Protein AF-A0A3S0D1B7-F1 (afdb_monomer_lite)

Structure (mmCIF, N/CA/C/O backbone):
data_AF-A0A3S0D1B7-F1
#
_entry.id   AF-A0A3S0D1B7-F1
#
loop_
_atom_site.group_PDB
_atom_site.id
_atom_site.type_symbol
_atom_site.label_atom_id
_atom_site.label_alt_id
_atom_site.label_comp_id
_atom_site.label_asym_id
_atom_site.label_entity_id
_atom_site.label_seq_id
_atom_site.pdbx_PDB_ins_code
_atom_site.Cartn_x
_atom_site.Cartn_y
_atom_site.Cartn_z
_atom_site.occupancy
_atom_site.B_iso_or_equiv
_atom_site.auth_seq_id
_atom_site.auth_comp_id
_atom_site.auth_asym_id
_atom_site.auth_atom_id
_atom_site.pdbx_PDB_model_num
ATOM 1 N N . MET A 1 1 ? -7.504 -9.884 15.476 1.00 60.19 1 MET A N 1
ATOM 2 C CA . MET A 1 1 ? -8.595 -10.135 14.505 1.00 60.19 1 MET A CA 1
ATOM 3 C C . MET A 1 1 ? -8.477 -9.061 13.447 1.00 60.19 1 MET A C 1
ATOM 5 O O . MET A 1 1 ? -8.210 -7.933 13.823 1.00 60.19 1 MET A O 1
ATOM 9 N N . VAL A 1 2 ? -8.615 -9.406 12.169 1.00 67.38 2 VAL A N 1
ATOM 10 C CA . VAL A 1 2 ? -8.584 -8.418 11.080 1.00 67.38 2 VAL A CA 1
ATOM 11 C C . VAL A 1 2 ? -9.858 -7.574 11.151 1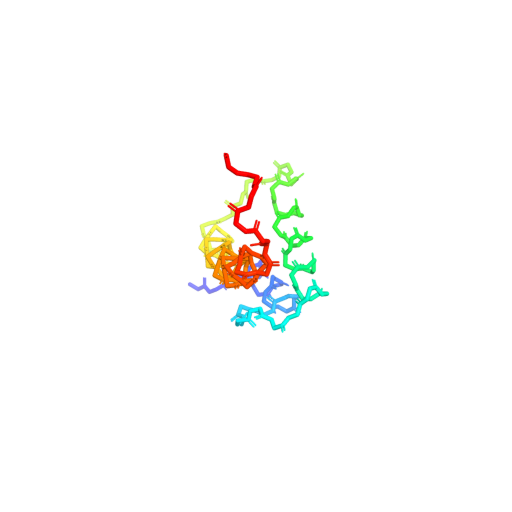.00 67.38 2 VAL A C 1
ATOM 13 O O . VAL A 1 2 ? -10.939 -8.158 11.264 1.00 67.38 2 VAL A O 1
ATOM 16 N N . THR A 1 3 ? -9.754 -6.243 11.131 1.00 84.25 3 THR A N 1
ATOM 17 C CA . THR A 1 3 ? -10.941 -5.377 11.192 1.00 84.25 3 THR A CA 1
ATOM 18 C C . THR A 1 3 ? -11.655 -5.312 9.841 1.00 84.25 3 THR A C 1
ATOM 20 O O . THR A 1 3 ? -11.092 -5.615 8.785 1.00 84.25 3 THR A O 1
ATOM 23 N N . GLU A 1 4 ? -12.919 -4.883 9.857 1.00 86.50 4 GLU A N 1
ATOM 24 C CA . GLU A 1 4 ? -13.671 -4.632 8.623 1.00 86.50 4 GLU A CA 1
ATOM 25 C C . GLU A 1 4 ? -13.041 -3.512 7.782 1.00 86.50 4 GLU A C 1
ATOM 27 O O . GLU A 1 4 ? -13.093 -3.574 6.555 1.00 86.50 4 GLU A O 1
ATOM 32 N N . LYS A 1 5 ? -12.386 -2.532 8.424 1.00 85.06 5 LYS A N 1
ATOM 33 C CA . LYS A 1 5 ? -11.691 -1.436 7.736 1.00 85.06 5 LYS A CA 1
ATOM 34 C C . LYS A 1 5 ? -10.501 -1.953 6.929 1.00 85.06 5 LYS A C 1
ATOM 36 O O . LYS A 1 5 ? -10.410 -1.664 5.738 1.00 85.06 5 LYS A O 1
ATOM 41 N N . TYR A 1 6 ? -9.659 -2.796 7.528 1.00 87.69 6 TYR A N 1
ATOM 42 C CA . TYR A 1 6 ? -8.556 -3.445 6.814 1.00 87.69 6 TYR A CA 1
ATOM 43 C C . TYR A 1 6 ? -9.052 -4.322 5.659 1.00 87.69 6 TYR A C 1
ATOM 45 O O . TYR A 1 6 ? -8.514 -4.271 4.554 1.00 87.69 6 TYR A O 1
ATOM 53 N N . ARG A 1 7 ? -10.115 -5.111 5.878 1.00 89.44 7 ARG A N 1
ATOM 54 C CA . ARG A 1 7 ? -10.709 -5.930 4.810 1.00 89.44 7 ARG A CA 1
ATOM 55 C C . ARG A 1 7 ? -11.180 -5.064 3.639 1.00 89.44 7 ARG A C 1
ATOM 57 O O . ARG A 1 7 ? -10.894 -5.409 2.497 1.00 89.44 7 ARG A O 1
ATOM 64 N N . ALA A 1 8 ? -11.844 -3.943 3.915 1.00 89.81 8 ALA A N 1
ATOM 65 C CA . ALA A 1 8 ? -12.294 -3.019 2.880 1.00 89.81 8 ALA A CA 1
ATOM 66 C C . ALA A 1 8 ? -11.122 -2.422 2.078 1.00 89.81 8 ALA A C 1
ATOM 68 O O . ALA A 1 8 ? -11.248 -2.229 0.869 1.00 89.81 8 ALA A O 1
ATOM 69 N N . LEU A 1 9 ? -9.975 -2.169 2.720 1.00 92.31 9 LEU A N 1
ATOM 70 C CA . LEU A 1 9 ? -8.764 -1.722 2.026 1.00 92.31 9 LEU A CA 1
ATOM 71 C C . LEU A 1 9 ? -8.219 -2.792 1.084 1.00 92.31 9 LEU A C 1
ATOM 73 O O . LEU A 1 9 ? -8.013 -2.498 -0.087 1.00 92.31 9 LEU A O 1
ATOM 77 N N . ILE A 1 10 ? -8.074 -4.031 1.555 1.00 91.31 10 ILE A N 1
ATOM 78 C CA . ILE A 1 10 ? -7.587 -5.151 0.734 1.00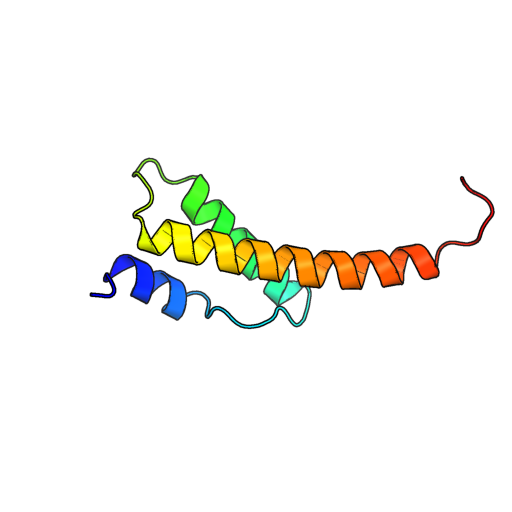 91.31 10 ILE A CA 1
ATOM 79 C C . ILE A 1 10 ? -8.527 -5.458 -0.438 1.00 91.31 10 ILE A C 1
ATOM 81 O O . ILE A 1 10 ? -8.068 -5.804 -1.525 1.00 91.31 10 ILE A O 1
ATOM 85 N N . GLU A 1 11 ? -9.840 -5.333 -0.234 1.00 90.94 11 GLU A N 1
ATOM 86 C CA . GLU A 1 11 ? -10.835 -5.506 -1.298 1.00 90.94 11 GLU A CA 1
ATOM 87 C C . GLU A 1 11 ? -10.786 -4.364 -2.325 1.00 90.94 11 GLU A C 1
ATOM 89 O O . GLU A 1 11 ? -11.011 -4.602 -3.512 1.00 90.94 11 GLU A O 1
ATOM 94 N N . ARG A 1 12 ? -10.454 -3.140 -1.895 1.00 91.25 12 ARG A N 1
ATOM 95 C CA . ARG A 1 12 ? -10.268 -1.988 -2.788 1.00 91.25 12 ARG A CA 1
ATOM 96 C C . ARG A 1 12 ? -8.953 -2.062 -3.560 1.00 91.25 12 ARG A C 1
ATOM 98 O O . ARG A 1 12 ? -8.932 -1.767 -4.752 1.00 91.25 12 ARG A O 1
ATOM 105 N N . PHE A 1 13 ? -7.870 -2.419 -2.883 1.00 93.81 13 PHE A N 1
ATOM 106 C CA . PHE A 1 13 ? -6.539 -2.535 -3.454 1.00 93.81 13 PHE A CA 1
ATOM 107 C C . PHE A 1 13 ? -5.755 -3.624 -2.707 1.00 93.81 13 PHE A C 1
ATOM 109 O O . PHE A 1 13 ? -5.412 -3.460 -1.536 1.00 93.81 13 PHE A O 1
ATOM 116 N N . PRO A 1 14 ? -5.462 -4.765 -3.346 1.00 92.75 14 PRO A N 1
ATOM 117 C CA . PRO A 1 14 ? -4.703 -5.819 -2.694 1.00 92.75 14 PRO A CA 1
ATOM 118 C C . PRO A 1 14 ? -3.222 -5.430 -2.590 1.00 92.75 14 PRO A C 1
ATOM 120 O O . PRO A 1 14 ? -2.637 -4.940 -3.554 1.00 92.75 14 PRO A O 1
ATOM 123 N N . LEU A 1 15 ? -2.592 -5.718 -1.447 1.00 92.31 15 LEU A N 1
ATOM 124 C CA . LEU A 1 15 ? -1.150 -5.527 -1.239 1.00 92.31 15 LEU A CA 1
ATOM 125 C C . LEU A 1 15 ? -0.346 -6.521 -2.088 1.00 92.31 15 LEU A C 1
ATOM 127 O O . LEU A 1 15 ? 0.003 -7.618 -1.651 1.00 92.31 15 LEU A O 1
ATOM 131 N N . VAL A 1 16 ? -0.083 -6.142 -3.333 1.00 92.19 16 VAL A N 1
ATOM 132 C CA . VAL A 1 16 ? 0.743 -6.889 -4.282 1.00 92.19 16 VAL A CA 1
ATOM 133 C C . VAL A 1 16 ? 1.748 -5.944 -4.935 1.00 92.19 16 VAL A C 1
ATOM 135 O O . VAL A 1 16 ? 1.469 -4.748 -5.035 1.00 92.19 16 VAL A O 1
ATOM 138 N N . PRO A 1 17 ? 2.882 -6.460 -5.442 1.00 93.38 17 PRO A N 1
ATOM 139 C CA . PRO A 1 17 ? 3.872 -5.616 -6.094 1.00 93.38 17 PRO A CA 1
ATOM 140 C C . PRO A 1 17 ? 3.275 -4.782 -7.224 1.00 93.38 17 PRO A C 1
ATOM 142 O O . PRO A 1 17 ? 2.498 -5.295 -8.042 1.00 93.38 17 PRO A O 1
ATOM 145 N N . ILE A 1 18 ? 3.661 -3.507 -7.285 1.00 93.56 18 ILE A N 1
ATOM 146 C CA . ILE A 1 18 ? 3.189 -2.589 -8.321 1.00 93.56 18 ILE A CA 1
ATOM 147 C C . ILE A 1 18 ? 3.797 -2.978 -9.673 1.00 93.56 18 ILE A C 1
ATOM 149 O O . ILE A 1 18 ? 4.963 -3.365 -9.762 1.00 93.56 18 ILE A O 1
ATOM 153 N N . LYS A 1 19 ? 2.971 -2.959 -10.728 1.00 90.00 19 LYS A N 1
ATOM 154 C CA . LYS A 1 19 ? 3.300 -3.561 -12.033 1.00 90.00 19 LYS A CA 1
ATOM 155 C C . LYS A 1 19 ? 3.366 -2.557 -13.176 1.00 90.00 19 LYS A C 1
ATOM 157 O O . LYS A 1 19 ? 3.964 -2.869 -14.199 1.00 90.00 19 LYS A O 1
ATOM 162 N N . ASN A 1 20 ? 2.670 -1.434 -13.046 1.00 91.38 20 ASN A N 1
ATOM 163 C CA . ASN A 1 20 ? 2.545 -0.394 -14.060 1.00 91.38 20 ASN A CA 1
ATOM 164 C C . ASN A 1 20 ? 2.060 0.906 -13.406 1.00 91.38 20 ASN A C 1
ATOM 166 O O . ASN A 1 20 ? 1.591 0.884 -12.266 1.00 91.38 20 ASN A O 1
ATOM 170 N N . ASP A 1 21 ? 2.114 1.997 -14.161 1.00 90.94 21 ASP A N 1
ATOM 171 C CA . ASP A 1 21 ? 1.802 3.338 -13.661 1.00 90.94 21 ASP A CA 1
ATOM 172 C C . ASP A 1 21 ? 0.326 3.494 -13.274 1.00 90.94 21 ASP A C 1
ATOM 174 O O . ASP A 1 21 ? 0.033 4.038 -12.221 1.00 90.94 21 ASP A O 1
ATOM 178 N N . ASN A 1 22 ? -0.615 2.888 -14.008 1.00 93.19 22 ASN A N 1
ATOM 179 C CA . ASN A 1 22 ? -2.029 2.900 -13.599 1.00 93.19 22 ASN A CA 1
ATOM 180 C C . ASN A 1 22 ? -2.242 2.228 -12.229 1.00 93.19 22 ASN A C 1
ATOM 182 O O . ASN A 1 22 ? -3.131 2.600 -11.465 1.00 93.19 22 ASN A O 1
ATOM 186 N N . HIS A 1 23 ? -1.452 1.194 -11.926 1.00 93.81 23 HIS A N 1
ATOM 187 C CA . HIS A 1 23 ? -1.481 0.513 -10.636 1.00 93.81 23 HIS A CA 1
ATOM 188 C C . HIS A 1 23 ? -0.806 1.352 -9.541 1.00 93.81 23 HIS A C 1
ATOM 190 O O . HIS A 1 23 ? -1.253 1.309 -8.397 1.00 93.81 23 HIS A O 1
ATOM 196 N N . LEU A 1 24 ? 0.221 2.132 -9.895 1.00 93.88 24 LEU A N 1
ATOM 197 C CA . LEU A 1 24 ? 0.854 3.121 -9.021 1.00 93.88 24 LEU A CA 1
ATOM 198 C C . LEU A 1 24 ? -0.119 4.255 -8.666 1.00 93.88 24 LEU A C 1
ATOM 200 O O . LEU A 1 24 ? -0.280 4.573 -7.492 1.00 93.88 24 LEU A O 1
ATOM 204 N N . ASP A 1 25 ? -0.828 4.804 -9.651 1.00 94.25 25 ASP A N 1
ATOM 205 C CA . ASP A 1 25 ? -1.840 5.843 -9.444 1.00 94.25 25 ASP A CA 1
ATOM 206 C C . ASP A 1 25 ? -2.950 5.358 -8.503 1.00 94.25 25 ASP A C 1
ATOM 208 O O . ASP A 1 25 ? -3.288 6.029 -7.528 1.00 94.25 25 ASP A O 1
ATOM 212 N N . ALA A 1 26 ? -3.459 4.141 -8.722 1.00 94.81 26 ALA A N 1
ATOM 213 C CA . ALA A 1 26 ? -4.452 3.538 -7.835 1.00 94.81 26 ALA A CA 1
ATOM 214 C C . ALA A 1 26 ? -3.924 3.342 -6.398 1.00 94.81 26 ALA A C 1
ATOM 216 O O . ALA A 1 26 ? -4.668 3.540 -5.435 1.00 94.81 26 ALA A O 1
ATOM 217 N N . ALA A 1 27 ? -2.645 2.984 -6.235 1.00 95.50 27 ALA A N 1
ATOM 218 C CA . ALA A 1 27 ? -2.009 2.893 -4.922 1.00 95.50 27 ALA A CA 1
ATOM 219 C C . ALA A 1 27 ? -1.946 4.271 -4.234 1.00 95.50 27 ALA A C 1
ATOM 221 O O . ALA A 1 27 ? -2.322 4.395 -3.064 1.00 95.50 27 ALA A O 1
ATOM 222 N N . HIS A 1 28 ? -1.556 5.318 -4.968 1.00 94.94 28 HIS A N 1
ATOM 223 C CA . HIS A 1 28 ? -1.531 6.695 -4.471 1.00 94.94 28 HIS A CA 1
ATOM 224 C C . HIS A 1 28 ? -2.915 7.204 -4.058 1.00 94.94 28 HIS A C 1
ATOM 226 O O . HIS A 1 28 ? -3.042 7.831 -3.005 1.00 94.94 28 HIS A O 1
ATOM 232 N N . GLU A 1 29 ? -3.967 6.886 -4.815 1.00 95.75 29 GLU A N 1
ATOM 233 C CA . GLU A 1 29 ? -5.341 7.245 -4.448 1.00 95.75 29 GLU A CA 1
ATOM 234 C C . GLU A 1 29 ? -5.769 6.626 -3.110 1.00 95.75 29 GLU A C 1
ATOM 236 O O . GLU A 1 29 ? -6.445 7.275 -2.304 1.00 95.75 29 GLU A O 1
ATOM 241 N N . VAL A 1 30 ? -5.382 5.373 -2.845 1.00 94.56 30 VAL A N 1
ATOM 242 C CA . VAL A 1 30 ? -5.695 4.699 -1.575 1.00 94.56 30 VAL A CA 1
ATOM 243 C C . VAL A 1 30 ? -4.970 5.380 -0.420 1.00 94.56 30 VAL A C 1
ATOM 245 O O . VAL A 1 30 ? -5.621 5.724 0.571 1.00 94.56 30 VAL A O 1
ATOM 248 N N . VAL A 1 31 ? -3.668 5.643 -0.571 1.00 94.50 31 VAL A N 1
ATOM 249 C CA . VAL A 1 31 ? -2.858 6.372 0.419 1.00 94.50 31 VAL A CA 1
ATOM 250 C C . VAL A 1 31 ? -3.468 7.742 0.712 1.00 94.50 31 VAL A C 1
ATOM 252 O O . VAL A 1 31 ? -3.739 8.069 1.868 1.00 94.50 31 VAL A O 1
ATOM 255 N N . GLN A 1 32 ? -3.767 8.521 -0.327 1.00 93.75 32 GLN A N 1
ATOM 256 C CA . GLN A 1 32 ? -4.377 9.839 -0.190 1.00 93.75 32 GLN A CA 1
ATOM 257 C C . GLN A 1 32 ? -5.725 9.762 0.534 1.00 93.75 32 GLN A C 1
ATOM 259 O O . GLN A 1 32 ? -5.993 10.568 1.425 1.00 93.75 32 GLN A O 1
ATOM 264 N N . SER A 1 33 ? -6.559 8.772 0.203 1.00 91.88 33 SER A N 1
ATOM 265 C CA . SER A 1 33 ? -7.867 8.604 0.841 1.00 91.88 33 SER A CA 1
ATOM 266 C C . SER A 1 33 ? -7.781 8.285 2.335 1.00 91.88 33 SER A C 1
ATOM 268 O O . SER A 1 33 ? -8.691 8.644 3.078 1.00 91.88 33 SER A O 1
ATOM 270 N N . LEU A 1 34 ? -6.700 7.641 2.782 1.00 90.00 34 LEU A N 1
ATOM 271 C CA . LEU A 1 34 ? -6.466 7.341 4.193 1.00 90.00 34 LEU A CA 1
ATOM 272 C C . L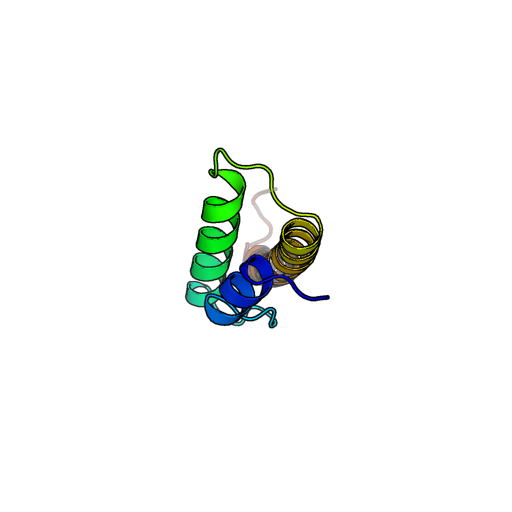EU A 1 34 ? -5.871 8.534 4.944 1.00 90.00 34 LEU A C 1
ATOM 274 O O . LEU A 1 34 ? -6.305 8.817 6.054 1.00 90.00 34 LEU A O 1
ATOM 278 N N . ILE A 1 35 ? -4.940 9.268 4.331 1.00 88.81 35 ILE A N 1
ATOM 279 C CA . ILE A 1 35 ? -4.302 10.443 4.947 1.00 88.81 35 ILE A CA 1
ATOM 280 C C . ILE A 1 35 ? -5.273 11.627 5.053 1.00 88.81 35 ILE A C 1
ATOM 282 O O . ILE A 1 35 ? -5.206 12.399 6.004 1.00 88.81 35 ILE A O 1
ATOM 286 N N . MET A 1 36 ? -6.180 11.786 4.084 1.00 91.06 36 MET A N 1
ATOM 287 C CA . MET A 1 36 ? -7.148 12.891 4.059 1.00 91.06 36 MET A CA 1
ATOM 288 C C . MET A 1 36 ? -8.387 12.656 4.935 1.00 91.06 36 MET A C 1
ATOM 290 O O . MET A 1 36 ? -9.269 13.514 4.981 1.00 91.06 36 MET A O 1
ATOM 294 N N . ARG A 1 37 ? -8.496 11.509 5.613 1.00 88.44 37 ARG A N 1
ATOM 295 C CA . ARG A 1 37 ? -9.602 11.247 6.539 1.00 88.44 37 ARG A CA 1
ATOM 296 C C . ARG A 1 37 ? -9.468 12.094 7.803 1.00 88.44 37 ARG A C 1
ATOM 298 O O . ARG A 1 37 ? -8.382 12.269 8.339 1.00 88.44 37 ARG A O 1
ATOM 305 N N . GLU A 1 38 ? -10.607 12.562 8.309 1.00 85.44 38 GLU A N 1
ATOM 306 C CA . GLU A 1 38 ? -10.686 13.228 9.618 1.00 85.44 38 GLU A CA 1
ATOM 307 C C . GLU A 1 38 ? -10.610 12.226 10.783 1.00 85.44 38 GLU A C 1
ATOM 309 O O . GLU A 1 38 ? -10.247 12.586 11.902 1.00 85.44 38 GLU A O 1
ATOM 314 N N . GLU A 1 39 ? -10.962 10.962 10.531 1.00 88.12 39 GLU A N 1
ATOM 315 C CA . GLU A 1 39 ? -10.903 9.894 11.525 1.00 88.12 39 GLU A CA 1
ATOM 316 C C . GLU A 1 39 ? -9.468 9.385 11.722 1.00 88.12 39 GLU A C 1
ATOM 318 O O . GLU A 1 39 ? -8.727 9.249 10.745 1.00 88.12 39 GLU A O 1
ATOM 323 N N . PRO A 1 40 ? -9.083 9.019 12.959 1.00 85.31 40 PRO A N 1
ATOM 324 C CA . PRO A 1 40 ? -7.798 8.387 13.200 1.00 85.31 40 PRO A CA 1
ATOM 325 C C . PRO A 1 40 ? -7.724 7.033 12.488 1.00 85.31 40 PRO A C 1
ATOM 327 O O . PRO A 1 40 ? -8.645 6.213 12.562 1.00 85.31 40 PRO A O 1
ATOM 330 N N . VAL A 1 41 ? -6.593 6.812 11.828 1.00 86.94 41 VAL A N 1
ATOM 331 C CA . VAL A 1 41 ? -6.232 5.543 11.199 1.00 86.94 41 VAL A CA 1
ATOM 332 C C . VAL A 1 41 ? -6.026 4.500 12.299 1.00 86.94 41 VAL A C 1
ATOM 334 O O . VAL A 1 41 ? -5.335 4.757 13.288 1.00 86.94 41 VAL A O 1
ATOM 337 N N . SER A 1 42 ? -6.670 3.344 12.159 1.00 89.19 42 SER A N 1
ATOM 338 C CA . SER A 1 42 ? -6.468 2.215 13.075 1.00 89.19 42 SER A CA 1
ATOM 339 C C . SER A 1 42 ? -5.081 1.584 12.901 1.00 89.19 42 SER A C 1
ATOM 341 O O . SER A 1 42 ? -4.419 1.798 11.889 1.00 89.19 42 SER A O 1
ATOM 343 N N . GLU A 1 43 ? -4.623 0.813 13.889 1.00 90.69 43 GLU A N 1
ATOM 344 C CA . GLU A 1 43 ? -3.298 0.169 13.864 1.00 90.69 43 GLU A CA 1
ATOM 345 C C . GLU A 1 43 ? -3.106 -0.697 12.610 1.00 90.69 43 GLU A C 1
ATOM 347 O O . GLU A 1 43 ? -2.110 -0.579 11.910 1.00 90.69 43 GLU A O 1
ATOM 352 N N . ASP A 1 44 ? -4.117 -1.472 12.236 1.00 91.00 44 ASP A N 1
ATOM 353 C CA . ASP A 1 44 ? -4.097 -2.333 11.060 1.00 91.00 44 ASP A CA 1
ATOM 354 C C . ASP A 1 44 ? -4.200 -1.567 9.731 1.00 91.00 44 ASP A C 1
ATOM 356 O O . ASP A 1 44 ? -3.590 -1.968 8.738 1.00 91.00 44 ASP A O 1
ATOM 360 N N . GLU A 1 45 ? -4.923 -0.444 9.685 1.00 91.06 45 GLU A N 1
ATOM 361 C CA . GLU A 1 45 ? -4.866 0.464 8.530 1.00 91.06 45 GLU A CA 1
ATOM 362 C C . GLU A 1 45 ? -3.484 1.141 8.413 1.00 91.06 45 GLU A C 1
ATOM 364 O O . GLU A 1 45 ? -3.021 1.400 7.301 1.00 91.06 45 GLU A O 1
ATOM 369 N N . SER A 1 46 ? -2.810 1.401 9.539 1.00 91.69 46 SER A N 1
ATOM 370 C CA . SER A 1 46 ? -1.446 1.941 9.567 1.00 91.69 46 SER A CA 1
ATOM 371 C C . SER A 1 46 ? -0.434 0.917 9.053 1.00 91.69 46 SER A C 1
ATOM 373 O O . SER A 1 46 ? 0.370 1.250 8.185 1.00 91.69 46 SER A O 1
ATOM 375 N N . ASP A 1 47 ? -0.518 -0.335 9.510 1.00 92.94 47 ASP A N 1
ATOM 376 C CA . ASP A 1 47 ? 0.307 -1.441 9.006 1.00 92.94 47 ASP A CA 1
ATOM 377 C C . ASP A 1 47 ? 0.102 -1.641 7.496 1.00 92.94 47 ASP A C 1
ATOM 379 O O . ASP A 1 47 ? 1.049 -1.845 6.735 1.00 92.94 47 ASP A O 1
ATOM 383 N N . TYR A 1 48 ? -1.149 -1.547 7.030 1.00 94.12 48 TYR A N 1
ATOM 384 C CA . TYR A 1 48 ? -1.470 -1.590 5.605 1.00 94.12 48 TYR A CA 1
ATOM 385 C C . TYR A 1 48 ? -0.779 -0.458 4.826 1.00 94.12 48 TYR A C 1
ATOM 387 O O . TYR A 1 48 ? -0.206 -0.705 3.762 1.00 94.12 48 TYR A O 1
ATOM 395 N N . LEU A 1 49 ? -0.829 0.776 5.341 1.00 93.94 49 LEU A N 1
ATOM 396 C CA . LEU A 1 49 ? -0.205 1.940 4.708 1.00 93.94 49 LEU A CA 1
ATOM 397 C C . LEU A 1 49 ? 1.309 1.799 4.612 1.00 93.94 49 LEU A C 1
ATOM 399 O O . LEU A 1 49 ? 1.872 2.134 3.573 1.00 93.94 49 LEU A O 1
ATOM 403 N N . GLU A 1 50 ? 1.956 1.302 5.663 1.00 94.75 50 GLU A N 1
ATOM 404 C CA . GLU A 1 50 ? 3.404 1.096 5.675 1.00 94.75 50 GLU A CA 1
ATOM 405 C C . GLU A 1 50 ? 3.836 0.162 4.538 1.00 94.75 50 GLU A C 1
ATOM 407 O O . GLU A 1 50 ? 4.711 0.512 3.744 1.00 94.75 50 GLU A O 1
ATOM 412 N N . VAL A 1 51 ? 3.162 -0.984 4.392 1.00 95.62 51 VAL A N 1
ATOM 413 C CA . VAL A 1 51 ? 3.468 -1.945 3.321 1.00 95.62 51 VAL A CA 1
ATOM 414 C C . VAL A 1 51 ? 3.171 -1.359 1.939 1.00 95.62 51 VAL A C 1
ATOM 416 O O . VAL A 1 51 ? 3.945 -1.559 1.003 1.00 95.62 51 VAL A O 1
ATOM 419 N N . LEU A 1 52 ? 2.064 -0.625 1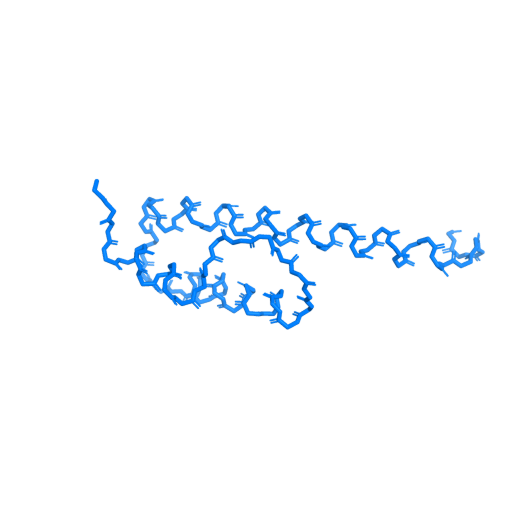.789 1.00 95.25 52 LEU A N 1
ATOM 420 C CA . LEU A 1 52 ? 1.704 -0.012 0.512 1.00 95.25 52 LEU A CA 1
ATOM 421 C C . LEU A 1 52 ? 2.732 1.041 0.073 1.00 95.25 52 LEU A C 1
ATOM 423 O O . LEU A 1 52 ? 3.129 1.057 -1.091 1.00 95.25 52 LEU A O 1
ATOM 427 N N . LEU A 1 53 ? 3.188 1.888 0.999 1.00 94.75 53 LEU A N 1
ATOM 428 C CA . LEU A 1 53 ? 4.212 2.904 0.742 1.00 94.75 53 LEU A CA 1
ATOM 429 C C . LEU A 1 53 ? 5.564 2.279 0.371 1.00 94.75 53 LEU A C 1
A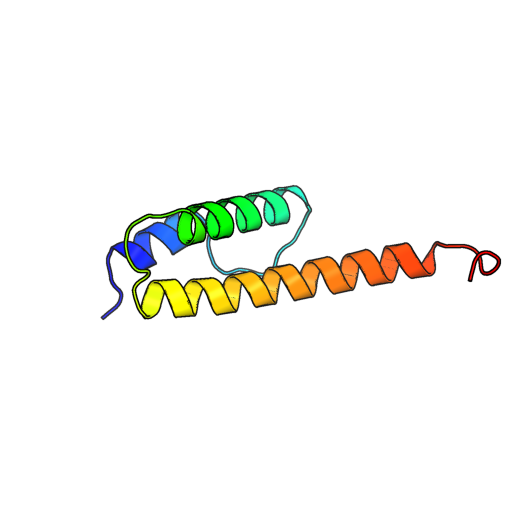TOM 431 O O . LEU A 1 53 ? 6.247 2.790 -0.517 1.00 94.75 53 LEU A O 1
ATOM 435 N N . ASP A 1 54 ? 5.935 1.159 0.993 1.00 95.50 54 ASP A N 1
ATOM 436 C CA . ASP A 1 54 ? 7.147 0.415 0.635 1.00 95.50 54 ASP A CA 1
ATOM 437 C C . ASP A 1 54 ? 7.068 -0.156 -0.796 1.00 95.50 54 ASP A C 1
ATOM 439 O O . ASP A 1 54 ? 8.022 -0.050 -1.571 1.00 95.50 54 ASP A O 1
ATOM 443 N N . GLU A 1 55 ? 5.916 -0.694 -1.210 1.00 95.75 55 GLU A N 1
ATOM 444 C CA . GLU A 1 55 ? 5.729 -1.185 -2.584 1.00 95.75 55 GLU A CA 1
ATOM 445 C C . GLU A 1 55 ? 5.721 -0.061 -3.633 1.00 95.75 55 GLU A C 1
ATOM 447 O O . GLU A 1 55 ? 6.299 -0.237 -4.712 1.00 95.75 55 GLU A O 1
ATOM 452 N N . ILE A 1 56 ? 5.138 1.099 -3.309 1.00 94.00 56 ILE A N 1
ATOM 453 C CA . ILE A 1 56 ? 5.240 2.330 -4.112 1.00 94.00 56 ILE A CA 1
ATOM 454 C C . ILE A 1 56 ? 6.710 2.707 -4.298 1.00 94.00 56 ILE A C 1
ATOM 456 O O . ILE A 1 56 ? 7.198 2.753 -5.430 1.00 94.00 56 ILE A O 1
ATOM 460 N N . GLY A 1 57 ? 7.449 2.863 -3.196 1.00 92.50 57 GLY A N 1
ATOM 461 C CA . GLY A 1 57 ? 8.857 3.255 -3.234 1.00 92.50 57 GLY A CA 1
ATOM 462 C C . GLY A 1 57 ? 9.730 2.275 -4.023 1.00 92.50 57 GLY A C 1
ATOM 463 O O . GLY A 1 57 ? 10.595 2.690 -4.797 1.00 92.50 57 GLY A O 1
ATOM 464 N N . LYS A 1 58 ? 9.484 0.963 -3.905 1.00 93.12 58 LYS A N 1
ATOM 465 C CA . LYS A 1 58 ? 10.184 -0.062 -4.701 1.00 93.12 58 LYS A CA 1
ATOM 466 C C . LYS A 1 58 ? 9.926 0.073 -6.197 1.00 93.12 58 LYS A C 1
ATOM 468 O O . LYS A 1 58 ? 10.842 -0.185 -6.982 1.00 93.12 58 LYS A O 1
ATOM 473 N N . TYR A 1 59 ? 8.700 0.389 -6.605 1.00 93.06 59 TYR A N 1
ATOM 474 C CA . TYR A 1 59 ? 8.362 0.554 -8.017 1.00 93.06 59 TYR A CA 1
ATOM 475 C C . TYR A 1 59 ? 8.962 1.841 -8.580 1.00 93.06 59 TYR A C 1
ATOM 477 O O . TYR A 1 59 ? 9.676 1.786 -9.581 1.00 93.06 59 TYR A O 1
ATOM 485 N N . GLU A 1 60 ? 8.767 2.966 -7.894 1.00 89.94 60 GLU A N 1
ATOM 486 C CA . GLU A 1 60 ? 9.304 4.266 -8.305 1.00 89.94 60 GLU A CA 1
ATOM 487 C C . GLU A 1 60 ? 10.830 4.254 -8.363 1.00 89.94 60 GLU A C 1
ATOM 489 O O . GLU A 1 60 ? 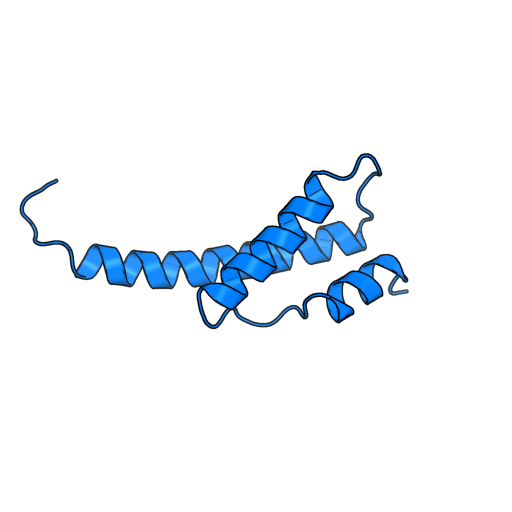11.410 4.702 -9.346 1.00 89.94 60 GLU A O 1
ATOM 494 N N . SER A 1 61 ? 11.503 3.656 -7.374 1.00 88.94 61 SER A N 1
ATOM 495 C CA . SER A 1 61 ? 12.964 3.534 -7.377 1.00 88.94 61 SER A CA 1
ATOM 496 C C . SER A 1 61 ? 13.477 2.731 -8.575 1.00 88.94 61 SER A C 1
ATOM 498 O O . SER A 1 61 ? 14.456 3.132 -9.206 1.00 88.94 61 SER A O 1
ATOM 500 N N . LYS A 1 62 ? 12.811 1.625 -8.936 1.00 84.81 62 LYS A N 1
ATOM 501 C CA . LYS A 1 62 ? 13.166 0.850 -10.135 1.00 84.81 62 LYS A CA 1
ATOM 502 C C . LYS A 1 62 ? 12.925 1.649 -11.411 1.00 84.81 62 LYS A C 1
ATOM 504 O O . LYS A 1 62 ? 13.759 1.590 -12.308 1.00 84.81 62 LYS A O 1
ATOM 509 N N . ASN A 1 63 ? 11.815 2.378 -11.493 1.00 79.06 63 ASN A N 1
ATOM 510 C CA . ASN A 1 63 ? 11.458 3.133 -12.688 1.00 79.06 63 ASN A CA 1
ATOM 511 C C . ASN A 1 63 ? 12.361 4.366 -12.878 1.00 79.06 63 ASN A C 1
ATOM 513 O O . ASN A 1 63 ? 12.926 4.557 -13.949 1.00 79.06 63 ASN A O 1
ATOM 517 N N . HIS A 1 64 ? 12.613 5.131 -11.814 1.00 68.25 64 HIS A N 1
ATOM 518 C CA . HIS A 1 64 ? 13.535 6.272 -11.828 1.00 68.25 64 HIS A CA 1
ATOM 519 C C . HIS A 1 64 ? 14.984 5.841 -12.093 1.00 68.25 64 HIS A C 1
ATOM 521 O O . HIS A 1 64 ? 15.728 6.570 -12.744 1.00 68.25 64 HIS A O 1
ATOM 527 N N . ALA A 1 65 ? 15.407 4.656 -11.632 1.00 64.50 65 ALA A N 1
ATOM 528 C CA . ALA A 1 65 ? 16.729 4.119 -11.962 1.00 64.50 65 ALA A CA 1
ATOM 529 C C . ALA A 1 65 ? 16.888 3.815 -13.463 1.00 64.50 65 ALA A C 1
ATOM 531 O O . ALA A 1 65 ? 17.988 3.959 -13.994 1.00 64.50 65 ALA A O 1
ATOM 532 N N . LEU A 1 66 ? 15.809 3.417 -14.147 1.00 60.97 66 LEU A N 1
ATOM 533 C CA . LEU A 1 66 ? 15.806 3.246 -15.601 1.00 60.97 66 LEU A CA 1
ATOM 534 C C . LEU A 1 66 ? 15.830 4.603 -16.317 1.00 60.97 66 LEU A C 1
ATOM 536 O O . LEU A 1 66 ? 16.586 4.762 -17.269 1.00 60.97 66 LEU A O 1
ATOM 540 N N . GLU A 1 67 ? 15.075 5.588 -15.824 1.00 59.72 67 GLU A N 1
ATOM 541 C CA . GLU A 1 67 ? 15.021 6.935 -16.410 1.00 59.72 67 GLU A CA 1
ATOM 542 C C . GLU A 1 67 ? 16.368 7.677 -16.296 1.00 59.72 67 GLU A C 1
ATOM 544 O O . GLU A 1 67 ? 16.850 8.256 -17.267 1.00 59.72 67 GLU A O 1
ATOM 549 N N . LEU A 1 68 ? 17.042 7.585 -15.142 1.00 59.44 68 LEU A N 1
ATOM 550 C CA . LEU A 1 68 ? 18.379 8.158 -14.922 1.00 59.44 68 LEU A CA 1
ATOM 551 C C . LEU A 1 68 ? 19.464 7.510 -15.796 1.00 59.44 68 LEU A C 1
ATOM 553 O O . LEU A 1 68 ? 20.432 8.178 -16.155 1.00 59.44 68 LEU A O 1
ATOM 557 N N . ALA A 1 69 ? 19.324 6.225 -16.134 1.00 60.53 69 ALA A N 1
ATOM 558 C CA . ALA A 1 69 ? 20.262 5.523 -17.010 1.00 60.53 69 ALA A CA 1
ATOM 559 C C . ALA A 1 69 ? 20.144 5.951 -18.485 1.00 60.53 69 ALA A C 1
ATOM 561 O O . ALA A 1 69 ? 21.090 5.748 -19.247 1.00 60.53 69 ALA A O 1
ATOM 562 N N . ASP A 1 70 ? 19.015 6.552 -18.872 1.00 58.56 70 ASP A N 1
ATOM 563 C CA . ASP A 1 70 ? 18.744 7.028 -20.234 1.00 58.56 70 ASP A CA 1
ATOM 564 C C . ASP A 1 70 ? 19.103 8.518 -20.427 1.00 58.56 70 ASP A C 1
ATOM 566 O O . ASP A 1 70 ? 19.038 9.055 -21.537 1.00 58.56 70 ASP A O 1
ATOM 570 N N . LEU A 1 71 ? 19.536 9.208 -19.360 1.00 56.66 71 LEU A N 1
ATOM 571 C CA . LEU A 1 71 ? 20.007 10.589 -19.443 1.00 56.66 71 LEU A CA 1
ATOM 572 C C . LEU A 1 71 ? 21.476 10.643 -19.902 1.00 56.66 71 LEU A C 1
ATOM 574 O O . LEU A 1 71 ? 22.356 10.033 -19.286 1.00 56.66 71 LEU A O 1
ATOM 578 N N . PRO A 1 72 ? 21.796 11.401 -20.967 1.00 58.91 72 PRO A N 1
ATOM 579 C CA . PRO A 1 72 ? 23.161 11.497 -21.451 1.00 58.91 72 PRO A CA 1
ATOM 580 C C . PRO A 1 72 ? 24.040 12.310 -20.473 1.00 58.91 72 PRO A C 1
ATOM 582 O O . PRO A 1 72 ? 23.573 13.277 -19.871 1.00 58.91 72 PRO A O 1
ATOM 585 N N . PRO A 1 73 ? 25.341 11.980 -20.350 1.00 63.66 73 PRO A N 1
ATOM 586 C CA . PRO A 1 73 ? 26.208 12.346 -19.214 1.00 63.66 73 PRO A CA 1
ATOM 587 C C . PRO A 1 73 ? 26.575 13.838 -19.065 1.00 63.66 73 PRO A C 1
ATOM 589 O O . PRO A 1 73 ? 27.495 14.165 -18.323 1.00 63.66 73 PRO A O 1
ATOM 592 N N . HIS A 1 74 ? 25.919 14.757 -19.772 1.00 61.97 74 HIS A N 1
ATOM 593 C CA . HIS A 1 74 ? 26.374 16.144 -19.925 1.00 61.97 74 HIS A CA 1
ATOM 594 C C . HIS A 1 74 ? 25.509 17.207 -19.225 1.00 61.97 74 HIS A C 1
ATOM 596 O O . HIS A 1 74 ? 25.607 18.378 -19.585 1.00 61.97 74 HIS A O 1
ATOM 602 N N . GLN A 1 75 ? 24.698 16.845 -18.225 1.00 55.84 75 GLN A N 1
ATOM 603 C CA . GLN A 1 75 ? 23.963 17.818 -17.395 1.00 55.84 75 GLN A CA 1
ATOM 604 C C . GLN A 1 75 ? 23.964 17.477 -15.891 1.00 55.84 75 GLN A C 1
ATOM 606 O O . GLN A 1 75 ? 22.909 17.441 -15.262 1.00 55.84 75 GLN A O 1
ATOM 611 N N . ILE A 1 76 ? 25.147 17.246 -15.311 1.00 52.75 76 ILE A N 1
ATOM 612 C CA . ILE A 1 76 ? 25.361 17.349 -13.853 1.00 52.75 76 ILE A CA 1
ATOM 613 C C . ILE A 1 76 ? 26.218 18.581 -13.575 1.00 52.75 76 ILE A C 1
ATOM 615 O O . ILE A 1 76 ? 27.217 18.760 -14.311 1.00 52.75 76 ILE A O 1
#

Secondary structure (DSSP, 8-state):
---HHHHHHHHHS------SHHHHHHHHHHHHHHHT-SSPPPHHHHHHHHHHHHHHHHHHHHHHHHHHHTS-TT--

Sequence (76 aa):
MVTEKYRALIERFPLVPIKNDNHLDAAHEVVQSLIMREEPVSEDESDYLEVLLDEIGKYESKNHALELADLPPHQI

Radius of gyration: 15.67 Å; chains: 1; bounding box: 40×28×36 Å

Foldseek 3Di:
DQDPVLVVLCVQPNLDAQDDVVNLVSLVVSLCVQVPDPDDQDPSSVVVNVSSVVSSCVVVVVVVVVVVVPDDPPDD

pLDDT: mean 85.33, std 12.75, range [52.75, 95.75]